Protein AF-A0A7C0X6P4-F1 (afdb_monomer)

Nearest PDB structures (foldseek):
  8vlc-assembly1_A  TM=7.828E-01  e=5.788E-10  Salmonella enterica subsp. enterica serovar Typhimurium
  6dqh-assembly1_A  TM=7.725E-01  e=8.472E-10  Cronobacter sakazakii
  5iqk-assembly1_A  TM=7.600E-01  e=6.572E-10  uncultured bacterium
  7luu-assembly1_A  TM=7.183E-01  e=1.092E-09  Sphingobium indicum B90A
  6v54-assembly1_A  TM=6.374E-01  e=2.371E-06  Hirschia baltica ATCC 49814

Foldseek 3Di:
DDKDFLDDDPQATWIWDDDPQAIEIEFDLHAPVSSCVSCVVVVHHLLRHAEYEYQAQDNSRQVHVQVSCVVNVHAYEYAPQRLVSSVVSNPPRDPVSDHHDDAQDWDDRDQKIKHWHFADAPGPTGTKIWIDGPRDIDTDDDHHDHDDPVND

Secondary structure (DSSP, 8-state):
-EEEEEE-STT--EEEEE-SS-EEEE---S-HHHHHHHHHHTT--GGG--EEE-S---HHHHTTHHHHHHHH---EEEEHHHHHHHGGG-TTS-GGGEEEE-TTSEEEETTEEEEEEE--SSSSS-EEEEEEETTEEEEE--------TT--

pLDDT: mean 95.16, std 6.84, range [50.5, 98.81]

Sequence (152 aa):
MRICILASGSSGNCTLFESKHTRVLVDVGISWTRAAKSLTSIGVEPTSIDAIVVTHEHTDHISGVGVAARKLRCPIYGNIKTLYLTAPRLKNVEKDKIIPIDTGKPFMVKDLEFTAFPVPHDAASPVGYVVRSNGVKAGIATDLGYTTNLVR

Solvent-accessible surface area (backbone atoms only — not comparable to full-atom values): 8218 Å² total; per-residue (Å²): 118,50,77,45,79,68,37,74,56,90,82,9,26,24,29,41,42,30,54,100,89,38,31,34,32,46,28,27,10,36,54,43,72,57,53,39,52,44,33,47,77,74,74,35,66,61,77,64,43,57,31,38,37,46,44,41,56,50,59,37,29,39,64,11,38,30,60,39,35,56,75,50,72,30,38,38,36,23,36,61,62,26,44,62,68,38,42,85,53,39,67,88,48,65,70,90,31,58,40,73,46,58,78,69,44,76,48,72,54,88,75,37,38,38,28,35,40,82,47,55,42,102,53,94,57,29,34,24,39,39,40,36,41,95,93,44,76,48,75,50,74,73,73,83,45,78,89,55,86,84,82,110

Radius of gyration: 14.56 Å; Cα contacts (8 Å, |Δi|>4): 338; chains: 1; bounding box: 37×33×48 Å

Mean predicted aligned error: 3.37 Å

Structure (mmCIF, N/CA/C/O backbone):
data_AF-A0A7C0X6P4-F1
#
_entry.id   AF-A0A7C0X6P4-F1
#
loop_
_atom_site.group_PDB
_atom_site.id
_atom_site.type_symbol
_atom_site.label_atom_id
_atom_site.label_alt_id
_atom_site.label_comp_id
_atom_site.label_asym_id
_atom_site.label_entity_id
_atom_site.label_seq_id
_atom_site.pdbx_PDB_ins_code
_atom_site.Cartn_x
_atom_site.Cartn_y
_atom_site.Cartn_z
_atom_site.occupancy
_atom_site.B_iso_or_equiv
_atom_site.auth_seq_id
_atom_site.auth_comp_id
_atom_site.auth_asym_id
_atom_site.auth_atom_id
_atom_site.pdbx_PDB_model_num
ATOM 1 N N . MET A 1 1 ? -14.731 4.489 8.837 1.00 95.00 1 MET A N 1
ATOM 2 C CA . MET A 1 1 ? -13.611 4.304 7.893 1.00 95.00 1 MET A CA 1
ATOM 3 C C . MET A 1 1 ? -13.484 5.575 7.072 1.00 95.00 1 MET A C 1
ATOM 5 O O . MET A 1 1 ? -14.493 6.014 6.534 1.00 95.00 1 MET A O 1
ATOM 9 N N . ARG A 1 2 ? -12.298 6.185 7.033 1.00 96.56 2 ARG A N 1
ATOM 10 C CA . ARG A 1 2 ? -11.966 7.339 6.185 1.00 96.56 2 ARG A CA 1
ATOM 11 C C . ARG A 1 2 ? -11.096 6.849 5.029 1.00 96.56 2 ARG A C 1
ATOM 13 O O . ARG A 1 2 ? -10.210 6.026 5.240 1.00 96.56 2 ARG A O 1
ATOM 20 N N . ILE A 1 3 ? -11.367 7.342 3.825 1.00 98.00 3 ILE A N 1
ATOM 21 C CA . ILE A 1 3 ? -10.591 7.040 2.619 1.00 98.00 3 ILE A CA 1
ATOM 22 C C . ILE A 1 3 ? -10.147 8.371 2.029 1.00 98.00 3 ILE A C 1
ATOM 24 O O . ILE A 1 3 ? -10.967 9.276 1.881 1.00 98.00 3 ILE A O 1
ATOM 28 N N . CYS A 1 4 ? -8.860 8.510 1.725 1.00 98.12 4 CYS A N 1
ATOM 29 C CA . CYS A 1 4 ? -8.317 9.727 1.135 1.00 98.12 4 CYS A CA 1
ATOM 30 C C . CYS A 1 4 ? -7.355 9.385 0.000 1.00 98.12 4 CYS A C 1
ATOM 32 O O . CYS A 1 4 ? -6.354 8.702 0.208 1.00 98.12 4 CYS A O 1
ATOM 34 N N . ILE A 1 5 ? -7.655 9.876 -1.199 1.00 97.88 5 ILE A N 1
ATOM 35 C CA . ILE A 1 5 ? -6.780 9.744 -2.362 1.00 97.88 5 ILE A CA 1
ATOM 36 C C . ILE A 1 5 ? -5.686 10.810 -2.233 1.00 97.88 5 ILE A C 1
ATOM 38 O O . ILE A 1 5 ? -5.954 12.000 -2.375 1.00 97.88 5 ILE A O 1
ATOM 42 N N . LEU A 1 6 ? -4.457 10.387 -1.936 1.00 97.88 6 LEU A N 1
ATOM 43 C CA . LEU A 1 6 ? -3.302 11.279 -1.764 1.00 97.88 6 LEU A CA 1
ATOM 44 C C . LEU A 1 6 ? -2.640 11.615 -3.105 1.00 97.88 6 LEU A C 1
ATOM 46 O O . LEU A 1 6 ? -2.036 12.681 -3.254 1.00 97.88 6 LEU A O 1
ATOM 50 N N . ALA A 1 7 ? -2.728 10.690 -4.060 1.00 97.19 7 ALA A N 1
ATOM 51 C CA . ALA A 1 7 ? -2.388 10.876 -5.463 1.00 97.19 7 ALA A CA 1
ATOM 52 C C . ALA A 1 7 ? -3.110 9.830 -6.323 1.00 97.19 7 ALA A C 1
ATOM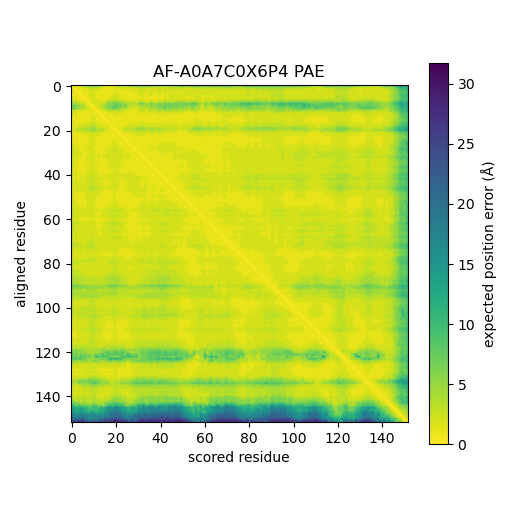 54 O O . ALA A 1 7 ? -3.370 8.717 -5.864 1.00 97.19 7 ALA A O 1
ATOM 55 N N . SER A 1 8 ? -3.431 10.206 -7.560 1.00 93.88 8 SER A N 1
ATOM 56 C CA . SER A 1 8 ? -4.091 9.349 -8.540 1.00 93.88 8 SER A CA 1
ATOM 57 C C . SER A 1 8 ? -3.646 9.733 -9.953 1.00 93.88 8 SER A C 1
ATOM 59 O O . SER A 1 8 ? -3.489 10.923 -10.246 1.00 93.88 8 SER A O 1
ATOM 61 N N . GLY A 1 9 ? -3.432 8.730 -10.807 1.00 90.06 9 GLY A N 1
ATOM 62 C CA . GLY A 1 9 ? -3.038 8.881 -12.211 1.00 90.06 9 GLY A CA 1
ATOM 63 C C . GLY A 1 9 ? -1.588 8.482 -12.498 1.00 90.06 9 GLY A C 1
ATOM 64 O O . GLY A 1 9 ? -0.854 8.062 -11.609 1.00 90.06 9 GLY A O 1
ATOM 65 N N . SER A 1 10 ? -1.151 8.683 -13.746 1.00 85.25 10 SER A N 1
ATOM 66 C CA . SER A 1 10 ? 0.138 8.196 -14.284 1.00 85.25 10 SER A CA 1
ATOM 67 C C . SER A 1 10 ? 1.393 8.697 -13.558 1.00 85.25 10 SER A C 1
ATOM 69 O O . SER A 1 10 ? 2.483 8.158 -13.723 1.00 85.25 10 SER A O 1
ATOM 71 N N . SER A 1 11 ? 1.262 9.754 -12.755 1.00 88.38 11 SER A N 1
ATOM 72 C CA . SER A 1 11 ? 2.346 10.295 -11.927 1.00 88.38 11 SER A CA 1
ATOM 73 C C . SER A 1 11 ? 2.476 9.612 -10.560 1.00 88.38 11 SER A C 1
ATOM 75 O O . SER A 1 11 ? 3.324 10.023 -9.762 1.00 88.38 11 SER A O 1
ATOM 77 N N . GLY A 1 12 ? 1.623 8.630 -10.264 1.00 95.69 12 GLY A N 1
ATOM 78 C CA . GLY A 1 12 ? 1.654 7.829 -9.051 1.00 95.69 12 GLY A CA 1
ATOM 79 C C . GLY A 1 12 ? 0.309 7.758 -8.330 1.00 95.69 12 GLY A C 1
ATOM 80 O O . GLY A 1 12 ? -0.327 8.783 -8.074 1.00 95.69 12 GLY A O 1
ATOM 81 N N . ASN A 1 13 ? -0.058 6.554 -7.907 1.00 98.00 13 ASN A N 1
ATOM 82 C CA . ASN A 1 13 ? -1.221 6.246 -7.088 1.00 98.00 13 ASN A CA 1
ATOM 83 C C . ASN A 1 13 ? -0.819 6.076 -5.616 1.00 98.00 13 ASN A C 1
ATOM 85 O O . ASN A 1 13 ? 0.210 5.482 -5.293 1.00 98.00 13 ASN A O 1
ATOM 89 N N . CYS A 1 14 ? -1.603 6.647 -4.705 1.00 98.50 14 CYS A N 1
ATOM 90 C CA . CYS A 1 14 ? -1.416 6.485 -3.265 1.00 98.50 14 CYS A CA 1
ATOM 91 C C . CYS A 1 14 ? -2.726 6.826 -2.558 1.00 98.50 14 CYS A C 1
ATOM 93 O O . CYS A 1 14 ? -3.186 7.969 -2.627 1.00 98.50 14 CYS A O 1
ATOM 95 N N . THR A 1 15 ? -3.331 5.851 -1.883 1.00 98.69 15 THR A N 1
ATOM 96 C CA . THR A 1 15 ? -4.616 6.031 -1.193 1.00 98.69 15 THR A CA 1
ATOM 97 C C . THR A 1 15 ? -4.500 5.622 0.265 1.00 98.69 15 THR A C 1
ATOM 99 O O . THR A 1 15 ? -4.076 4.517 0.577 1.00 98.69 15 THR A O 1
ATOM 102 N N . LEU A 1 16 ? -4.917 6.496 1.175 1.00 98.69 16 LEU A N 1
ATOM 103 C CA . LEU A 1 16 ? -5.027 6.187 2.594 1.00 98.69 16 LEU A CA 1
ATOM 104 C C . LEU A 1 16 ? -6.378 5.531 2.890 1.00 98.69 16 LEU A C 1
ATOM 106 O O . LEU A 1 16 ? -7.423 6.111 2.598 1.00 98.69 16 LEU A O 1
ATOM 110 N N . PHE A 1 17 ? -6.341 4.384 3.560 1.00 98.56 17 PHE A N 1
ATOM 111 C CA . PHE A 1 17 ? -7.461 3.795 4.287 1.00 98.56 17 PHE A CA 1
ATOM 112 C C . PHE A 1 17 ? -7.212 3.927 5.785 1.00 98.56 17 PHE A C 1
ATOM 114 O O . PHE A 1 17 ? -6.151 3.556 6.283 1.00 98.56 17 PHE A O 1
ATOM 121 N N . GLU A 1 18 ? -8.196 4.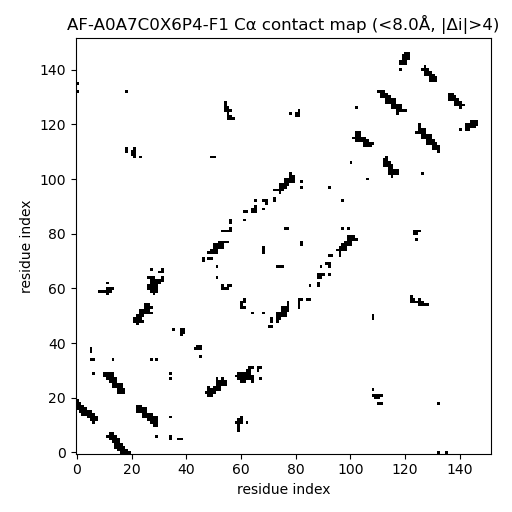445 6.513 1.00 98.00 18 GLU A N 1
ATOM 122 C CA . GLU A 1 18 ? -8.074 4.687 7.946 1.00 98.00 18 GLU A CA 1
ATOM 123 C C . GLU A 1 18 ? -9.324 4.234 8.718 1.00 98.00 18 GLU A C 1
ATOM 125 O O . GLU A 1 18 ? -10.470 4.558 8.379 1.00 98.00 18 GLU A O 1
ATOM 130 N N . SER A 1 19 ? -9.091 3.496 9.800 1.00 96.62 19 SER A N 1
ATOM 131 C CA . SER A 1 19 ? -10.046 3.236 10.878 1.00 96.62 19 SER A CA 1
ATOM 132 C C . SER A 1 19 ? -9.715 4.108 12.098 1.00 96.62 19 SER A C 1
ATOM 134 O O . SER A 1 19 ? -8.836 4.964 12.068 1.00 96.62 19 SER A O 1
ATOM 136 N N . LYS A 1 20 ? -10.394 3.875 13.224 1.00 92.06 20 LYS A N 1
ATOM 137 C CA . LYS A 1 20 ? -10.042 4.540 14.486 1.00 92.06 20 LYS A CA 1
ATOM 138 C C . LYS A 1 20 ? -8.630 4.167 14.976 1.00 92.06 20 LYS A C 1
ATOM 140 O O . LYS A 1 20 ? -8.021 4.958 15.691 1.00 92.06 20 LYS A O 1
ATOM 145 N N . HIS A 1 21 ? -8.125 2.985 14.612 1.00 95.62 21 HIS A N 1
ATOM 146 C CA . HIS A 1 21 ? -6.906 2.401 15.186 1.00 95.62 21 HIS A CA 1
ATOM 147 C C . HIS A 1 21 ? -5.826 2.038 14.163 1.00 95.62 21 HIS A C 1
ATOM 149 O O . HIS A 1 21 ? -4.710 1.698 14.570 1.00 95.62 21 HIS A O 1
ATOM 155 N N . THR A 1 22 ? -6.148 2.109 12.870 1.00 98.25 22 THR A N 1
ATOM 156 C CA . THR A 1 22 ? -5.290 1.591 11.806 1.00 98.25 22 THR A CA 1
ATOM 157 C C . THR A 1 22 ? -5.249 2.522 10.611 1.00 98.25 22 THR A C 1
ATOM 159 O O . THR A 1 22 ? -6.288 2.996 10.150 1.00 98.25 22 THR A O 1
ATOM 162 N N . ARG A 1 23 ? -4.051 2.728 10.066 1.00 98.62 23 ARG A N 1
ATOM 163 C CA . ARG A 1 23 ? -3.807 3.472 8.829 1.00 98.62 23 ARG A CA 1
ATOM 164 C C . ARG A 1 23 ? -3.016 2.629 7.849 1.00 98.62 23 ARG A C 1
ATOM 166 O O . ARG A 1 23 ? -1.911 2.187 8.150 1.00 98.62 23 ARG A O 1
ATOM 173 N N . VAL A 1 24 ? -3.558 2.449 6.655 1.00 98.81 24 VAL A N 1
ATOM 174 C CA . VAL A 1 24 ? -2.935 1.666 5.590 1.00 98.81 24 VAL A CA 1
ATOM 175 C C . VAL A 1 24 ? -2.848 2.507 4.335 1.00 98.81 24 VAL A C 1
ATOM 177 O O . VAL A 1 24 ? -3.828 3.133 3.933 1.00 98.81 24 VAL A O 1
ATOM 180 N N . LEU A 1 25 ? -1.678 2.506 3.705 1.00 98.81 25 LEU A N 1
ATOM 181 C CA . LEU A 1 25 ? -1.527 3.033 2.355 1.00 98.81 25 LEU A CA 1
ATOM 182 C C . LEU A 1 25 ? -1.764 1.903 1.354 1.00 98.81 25 LEU A C 1
ATOM 184 O O . LEU A 1 25 ? -1.081 0.884 1.405 1.00 98.81 25 LEU A O 1
ATOM 188 N N . VAL A 1 26 ? -2.728 2.086 0.458 1.00 98.69 26 VAL A N 1
ATOM 189 C CA . VAL A 1 26 ? -2.873 1.278 -0.753 1.00 98.69 26 VAL A CA 1
ATOM 190 C C . VAL A 1 26 ? -2.064 1.960 -1.846 1.00 98.69 26 VAL A C 1
ATOM 192 O O . VAL A 1 26 ? -2.390 3.079 -2.255 1.00 98.69 26 VAL A O 1
ATOM 195 N N . ASP A 1 27 ? -1.008 1.271 -2.264 1.00 98.50 27 ASP A N 1
ATOM 196 C CA . ASP A 1 27 ? 0.062 1.737 -3.140 1.00 98.50 27 ASP A CA 1
ATOM 197 C C . ASP A 1 27 ? 0.840 2.953 -2.614 1.00 98.50 27 ASP A C 1
ATOM 199 O O . ASP A 1 27 ? 0.382 3.744 -1.788 1.00 98.50 27 ASP A O 1
ATOM 203 N N . VAL A 1 28 ? 2.076 3.095 -3.094 1.00 98.38 28 VAL A N 1
ATOM 204 C CA . VAL A 1 28 ? 2.911 4.283 -2.874 1.00 98.38 28 VAL A CA 1
ATOM 205 C C . VAL A 1 28 ? 3.675 4.555 -4.166 1.00 98.38 28 VAL A C 1
ATOM 207 O O . VAL A 1 28 ? 4.888 4.372 -4.268 1.00 98.38 28 VAL A O 1
ATOM 210 N N . GLY A 1 29 ? 2.931 4.978 -5.180 1.00 98.00 29 GLY A N 1
ATOM 211 C CA . GLY A 1 29 ? 3.399 5.272 -6.529 1.00 98.00 29 GLY A CA 1
ATOM 212 C C . GLY A 1 29 ? 4.079 6.623 -6.709 1.00 98.00 29 GLY A C 1
ATOM 213 O O . GLY A 1 29 ? 4.650 6.895 -7.762 1.00 98.00 29 GLY A O 1
ATOM 214 N N . ILE A 1 30 ? 4.040 7.464 -5.678 1.00 98.19 30 ILE A N 1
ATOM 215 C CA . ILE A 1 30 ? 4.701 8.770 -5.604 1.00 98.19 30 ILE A CA 1
ATOM 216 C C . ILE A 1 30 ? 5.916 8.716 -4.672 1.00 98.19 30 ILE A C 1
ATOM 218 O O . ILE A 1 30 ? 6.059 7.802 -3.862 1.00 98.19 30 ILE A O 1
ATOM 222 N N . SER A 1 31 ? 6.774 9.741 -4.708 1.00 97.75 31 SER A N 1
ATOM 223 C CA . SER A 1 31 ? 7.867 9.854 -3.735 1.00 97.75 31 SER A CA 1
ATOM 224 C C . SER A 1 31 ? 7.339 9.898 -2.293 1.00 97.75 31 SER A C 1
ATOM 226 O O . SER A 1 31 ? 6.324 10.541 -2.009 1.00 97.75 31 SER A O 1
ATOM 228 N N . TRP A 1 32 ? 8.061 9.269 -1.355 1.00 97.38 32 TRP A N 1
ATOM 229 C CA . TRP A 1 32 ? 7.682 9.279 0.066 1.00 97.38 32 TRP A CA 1
ATOM 230 C C . TRP A 1 32 ? 7.523 10.703 0.612 1.00 97.38 32 TRP A C 1
ATOM 232 O O . TRP A 1 32 ? 6.579 10.980 1.340 1.00 97.38 32 TRP A O 1
ATOM 242 N N . THR A 1 33 ? 8.388 11.635 0.206 1.00 97.88 33 THR A N 1
ATOM 243 C CA . THR A 1 33 ? 8.282 13.046 0.601 1.00 97.88 33 THR A CA 1
ATOM 244 C C . THR A 1 33 ? 6.949 13.664 0.179 1.00 97.88 33 THR A C 1
ATOM 246 O O . THR A 1 33 ? 6.366 14.428 0.945 1.00 97.88 33 THR A O 1
ATOM 249 N N . ARG A 1 34 ? 6.446 13.343 -1.023 1.00 98.00 34 ARG A N 1
ATOM 250 C CA . ARG A 1 34 ? 5.134 13.814 -1.485 1.00 98.00 34 ARG A CA 1
ATOM 251 C C . ARG A 1 34 ? 4.009 13.150 -0.691 1.00 98.00 34 ARG A C 1
ATOM 253 O O . ARG A 1 34 ? 3.135 13.864 -0.218 1.00 98.00 34 ARG A O 1
ATOM 260 N N . ALA A 1 35 ? 4.069 11.833 -0.484 1.00 98.38 35 ALA A N 1
ATOM 261 C CA . ALA A 1 35 ? 3.079 11.107 0.316 1.00 98.38 35 ALA A CA 1
ATOM 262 C C . ALA A 1 35 ? 2.992 11.644 1.755 1.00 98.38 35 ALA A C 1
ATOM 264 O O . ALA A 1 35 ? 1.903 11.957 2.227 1.00 98.38 35 ALA A O 1
ATOM 265 N N . ALA A 1 36 ? 4.134 11.831 2.422 1.00 98.50 36 ALA A N 1
ATOM 266 C CA . ALA A 1 36 ? 4.216 12.377 3.773 1.00 98.50 36 ALA A CA 1
ATOM 267 C C . ALA A 1 36 ? 3.634 13.797 3.858 1.00 98.50 36 ALA A C 1
ATOM 269 O O . ALA A 1 36 ? 2.852 14.076 4.759 1.00 98.50 36 ALA A O 1
ATOM 270 N N . LYS A 1 37 ? 3.937 14.673 2.887 1.00 98.44 37 LYS A N 1
ATOM 271 C CA . LYS A 1 37 ? 3.322 16.010 2.808 1.00 98.44 37 LYS A CA 1
ATOM 272 C C . LYS A 1 37 ? 1.800 15.935 2.657 1.00 98.44 37 LYS A C 1
ATOM 274 O O . LYS A 1 37 ? 1.097 16.657 3.360 1.00 98.44 37 LYS A O 1
ATOM 279 N N . SER A 1 38 ? 1.295 15.059 1.783 1.00 98.19 38 SER A N 1
ATOM 280 C CA . SER A 1 38 ? -0.149 14.858 1.617 1.00 98.19 38 SER A CA 1
ATOM 281 C C . SER A 1 38 ? -0.798 14.362 2.914 1.00 98.19 38 SER A C 1
ATOM 283 O O . SER A 1 38 ? -1.815 14.915 3.320 1.00 98.19 38 SER A O 1
ATOM 285 N N . LEU A 1 39 ? -0.187 13.393 3.608 1.00 98.56 39 LEU A N 1
ATOM 286 C CA . LEU A 1 39 ? -0.655 12.899 4.910 1.00 98.56 39 LEU A CA 1
ATOM 287 C C . LEU A 1 39 ? -0.733 14.024 5.948 1.00 98.56 39 LEU A C 1
ATOM 289 O O . LEU A 1 39 ? -1.786 14.236 6.549 1.00 98.56 39 LEU A O 1
ATOM 293 N N . THR A 1 40 ? 0.335 14.809 6.101 1.00 98.50 40 THR A N 1
ATOM 294 C CA . THR A 1 40 ? 0.350 15.939 7.037 1.00 98.50 40 THR A CA 1
ATOM 295 C C . THR A 1 40 ? -0.732 16.968 6.701 1.00 98.50 40 THR A C 1
ATOM 297 O O . THR A 1 40 ? -1.396 17.464 7.608 1.00 98.50 40 THR A O 1
ATOM 300 N N . SER A 1 41 ? -0.976 17.249 5.414 1.00 98.19 41 SER A N 1
ATOM 301 C CA . SER A 1 41 ? -1.994 18.225 4.988 1.00 98.19 41 SER A CA 1
ATOM 302 C C . SER A 1 41 ? -3.431 17.843 5.368 1.00 98.19 41 SER A C 1
ATOM 304 O O . SER A 1 41 ? -4.280 18.720 5.502 1.00 98.19 41 SER A O 1
ATOM 306 N N . ILE A 1 42 ? -3.695 16.552 5.596 1.00 98.00 42 ILE A N 1
ATOM 307 C CA . ILE A 1 42 ? -4.998 16.029 6.042 1.00 98.00 42 ILE A CA 1
ATOM 308 C C . ILE A 1 42 ? -5.012 15.662 7.538 1.00 98.00 42 ILE A C 1
ATOM 310 O O . ILE A 1 42 ? -5.902 14.937 8.000 1.00 98.00 42 ILE A O 1
ATOM 314 N N . GLY A 1 43 ? -4.011 16.135 8.290 1.00 97.81 43 GLY A N 1
ATOM 315 C CA . GLY A 1 43 ? -3.880 15.921 9.731 1.00 97.81 43 GLY A CA 1
ATOM 316 C C . GLY A 1 43 ? -3.436 14.510 10.125 1.00 97.81 43 GLY A C 1
ATOM 317 O O . GLY A 1 43 ? -3.723 14.075 11.237 1.00 97.81 43 GLY A O 1
ATOM 318 N N . VAL A 1 44 ? -2.776 13.771 9.228 1.00 98.31 44 VAL A N 1
ATOM 319 C CA . VAL A 1 44 ? -2.227 12.440 9.516 1.00 98.31 44 VAL A CA 1
ATOM 320 C C . VAL A 1 44 ? -0.722 12.537 9.709 1.00 98.31 44 VAL A C 1
ATOM 322 O O . VAL A 1 44 ? 0.009 12.947 8.811 1.00 98.31 44 VAL A O 1
ATOM 325 N N . GLU A 1 45 ? -0.256 12.109 10.878 1.00 98.00 45 GLU A N 1
ATOM 326 C CA . GLU A 1 45 ? 1.169 11.961 11.165 1.00 98.00 45 GLU A CA 1
ATOM 327 C C . GLU A 1 45 ? 1.757 10.847 10.276 1.00 98.00 45 GLU A C 1
ATOM 329 O O . GLU A 1 45 ? 1.318 9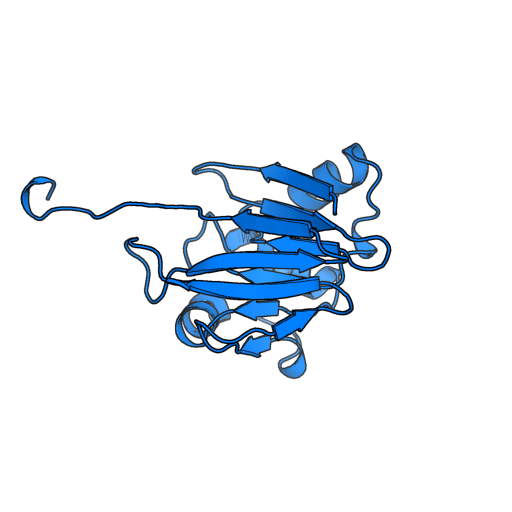.696 10.396 1.00 98.00 45 GLU A O 1
ATOM 334 N N . PRO A 1 46 ? 2.731 11.130 9.386 1.00 97.81 46 PRO A N 1
ATOM 335 C CA . PRO A 1 46 ? 3.258 10.130 8.460 1.00 97.81 46 PRO A CA 1
ATOM 336 C C . PRO A 1 46 ? 3.817 8.888 9.149 1.00 97.81 46 PRO A C 1
ATOM 338 O O . PRO A 1 46 ? 3.672 7.790 8.625 1.00 97.81 46 PRO A O 1
ATOM 341 N N . THR A 1 47 ? 4.414 9.034 10.333 1.00 97.25 47 THR A N 1
ATOM 342 C CA . THR A 1 47 ? 4.961 7.900 11.098 1.00 97.25 47 THR A CA 1
ATOM 343 C C . THR A 1 47 ? 3.895 6.985 11.710 1.00 97.25 47 THR A C 1
ATOM 345 O O . THR A 1 47 ? 4.225 5.912 12.203 1.00 97.25 47 THR A O 1
ATOM 348 N N . SER A 1 48 ? 2.615 7.364 11.639 1.00 97.88 48 SER A N 1
ATOM 349 C CA . SER A 1 48 ? 1.493 6.583 12.172 1.00 97.88 48 SER A CA 1
ATOM 350 C C . SER A 1 48 ? 0.883 5.577 11.184 1.00 97.88 48 SER A C 1
ATOM 352 O O . SER A 1 48 ? -0.153 4.987 11.482 1.00 97.88 48 SER A O 1
ATOM 354 N N . ILE A 1 49 ? 1.484 5.404 10.002 1.00 98.62 49 ILE A N 1
ATOM 355 C CA . ILE A 1 49 ? 1.071 4.399 9.016 1.00 98.62 49 ILE A CA 1
ATOM 356 C C . ILE A 1 49 ? 1.485 3.000 9.486 1.00 98.62 49 ILE A C 1
ATOM 358 O O . ILE A 1 49 ? 2.660 2.737 9.734 1.00 98.62 49 ILE A O 1
ATOM 362 N N . ASP A 1 50 ? 0.520 2.086 9.541 1.00 98.62 50 ASP A N 1
ATOM 363 C CA . ASP A 1 50 ? 0.692 0.735 10.079 1.00 98.62 50 ASP A CA 1
ATOM 364 C C . ASP A 1 50 ? 1.113 -0.294 9.041 1.00 98.62 50 ASP A C 1
ATOM 366 O O . ASP A 1 50 ? 1.740 -1.292 9.391 1.00 98.62 50 ASP A O 1
ATOM 370 N N . ALA A 1 51 ? 0.748 -0.089 7.777 1.00 98.69 51 ALA A N 1
ATOM 371 C CA . ALA A 1 51 ? 1.097 -0.993 6.691 1.00 98.69 51 ALA A CA 1
ATOM 372 C C . ALA A 1 51 ? 1.001 -0.318 5.322 1.00 98.69 51 ALA A C 1
ATOM 374 O O . ALA A 1 51 ? 0.340 0.710 5.147 1.00 98.69 51 ALA A O 1
ATOM 375 N N . ILE A 1 52 ? 1.621 -0.966 4.341 1.00 98.81 52 ILE A N 1
ATOM 376 C CA . ILE A 1 52 ? 1.430 -0.699 2.918 1.00 98.81 52 ILE A CA 1
ATOM 377 C C . ILE A 1 52 ? 0.822 -1.952 2.283 1.00 98.81 52 ILE A C 1
ATOM 379 O O . ILE A 1 52 ? 1.251 -3.063 2.577 1.00 98.81 52 ILE A O 1
ATOM 383 N N . VAL A 1 53 ? -0.160 -1.789 1.405 1.00 98.69 53 VAL A N 1
ATOM 384 C CA . VAL A 1 53 ? -0.747 -2.865 0.599 1.00 98.69 53 VAL A CA 1
ATOM 385 C C . VAL A 1 53 ? -0.556 -2.499 -0.870 1.00 98.69 53 VAL A C 1
ATOM 387 O O . VAL A 1 53 ? -0.852 -1.370 -1.249 1.00 98.69 53 VAL A O 1
ATOM 390 N N . VAL A 1 54 ? -0.041 -3.418 -1.686 1.00 98.50 54 VAL 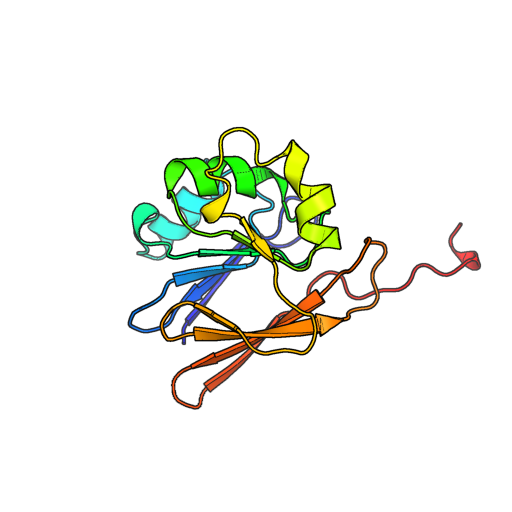A N 1
ATOM 391 C CA . VAL A 1 54 ? 0.313 -3.157 -3.090 1.00 98.50 54 VAL A CA 1
ATOM 392 C C . VAL A 1 54 ? -0.634 -3.891 -4.033 1.00 98.50 54 VAL A C 1
ATOM 394 O O . VAL A 1 54 ? -0.785 -5.108 -3.927 1.00 98.50 54 VAL A O 1
ATOM 397 N N . THR A 1 55 ? -1.235 -3.165 -4.976 1.00 98.19 55 THR A N 1
ATOM 398 C CA . THR A 1 55 ? -2.165 -3.719 -5.975 1.00 98.19 55 THR A CA 1
ATOM 399 C C . THR A 1 55 ? -1.444 -4.483 -7.081 1.00 98.19 55 THR A C 1
ATOM 401 O O . THR A 1 55 ? -1.848 -5.593 -7.428 1.00 98.19 55 THR A O 1
ATOM 404 N N . HIS A 1 56 ? -0.374 -3.906 -7.632 1.00 97.75 56 HIS A N 1
ATOM 405 C CA . HIS A 1 56 ? 0.453 -4.501 -8.680 1.00 97.75 56 HIS A CA 1
ATOM 406 C C . HIS A 1 56 ? 1.802 -3.775 -8.828 1.00 97.75 56 HIS A C 1
ATOM 408 O O . HIS A 1 56 ? 2.068 -2.783 -8.155 1.00 97.75 56 HIS A O 1
ATOM 414 N N . GLU A 1 57 ? 2.692 -4.301 -9.670 1.00 96.62 57 GLU A N 1
ATOM 415 C CA . GLU A 1 57 ? 4.111 -3.928 -9.736 1.00 96.62 57 GLU A CA 1
ATOM 416 C C . GLU A 1 57 ? 4.458 -2.734 -10.643 1.00 96.62 57 GLU A C 1
ATOM 418 O O . GLU A 1 57 ? 5.642 -2.449 -10.854 1.00 96.62 57 GLU A O 1
ATOM 423 N N . HIS A 1 58 ? 3.476 -2.032 -11.207 1.00 96.69 58 HIS A N 1
ATOM 424 C CA . HIS A 1 58 ? 3.766 -0.886 -12.067 1.00 96.69 58 HIS A CA 1
ATOM 425 C C . HIS A 1 58 ? 4.408 0.261 -11.287 1.00 96.69 58 HIS A C 1
ATOM 427 O O . HIS A 1 58 ? 4.202 0.450 -10.086 1.00 96.69 58 HIS A O 1
ATOM 433 N N . THR A 1 59 ? 5.261 1.032 -11.965 1.00 96.56 59 THR A N 1
ATOM 434 C CA . THR A 1 59 ? 6.114 2.025 -11.294 1.00 96.56 59 THR A CA 1
ATOM 435 C C . THR A 1 59 ? 5.293 3.116 -10.612 1.00 96.56 59 THR A C 1
ATOM 437 O O . THR A 1 59 ? 5.620 3.512 -9.496 1.00 96.56 59 THR A O 1
ATOM 440 N N . ASP A 1 60 ? 4.206 3.555 -11.225 1.00 96.44 60 ASP A N 1
ATOM 441 C CA . ASP A 1 60 ? 3.233 4.485 -10.659 1.00 96.44 60 ASP A CA 1
ATOM 442 C C . ASP A 1 60 ? 2.375 3.872 -9.535 1.00 96.44 60 ASP A C 1
ATOM 444 O O . ASP A 1 60 ? 1.526 4.558 -8.984 1.00 96.44 60 ASP A O 1
ATOM 448 N N . HIS A 1 61 ? 2.644 2.638 -9.103 1.00 97.88 61 HIS A N 1
ATOM 449 C CA . HIS A 1 61 ? 2.099 2.030 -7.881 1.00 97.88 61 HIS A CA 1
ATOM 450 C C . HIS A 1 61 ? 3.183 1.750 -6.832 1.00 97.88 61 HIS A C 1
ATOM 452 O O . HIS A 1 61 ? 2.944 1.891 -5.629 1.00 97.88 61 HIS A O 1
ATOM 458 N N . ILE A 1 62 ? 4.408 1.421 -7.264 1.00 97.88 62 ILE A N 1
ATOM 459 C CA . ILE A 1 62 ? 5.467 0.948 -6.356 1.00 97.88 62 ILE A CA 1
ATOM 460 C C . ILE A 1 62 ? 6.673 1.879 -6.192 1.00 97.88 62 ILE A C 1
ATOM 462 O O . ILE A 1 62 ? 7.592 1.551 -5.433 1.00 97.88 62 ILE A O 1
ATOM 466 N N . SER A 1 63 ? 6.732 3.021 -6.893 1.00 97.06 63 SER A N 1
ATOM 467 C CA . SER A 1 63 ? 7.967 3.821 -6.971 1.00 97.06 63 SER A CA 1
ATOM 468 C C . SER A 1 63 ? 8.514 4.259 -5.607 1.00 97.06 63 SER A C 1
ATOM 470 O O . SER A 1 63 ? 9.734 4.254 -5.410 1.00 97.06 63 SER A O 1
ATOM 472 N N . GLY A 1 64 ? 7.630 4.599 -4.667 1.00 97.50 64 GLY A N 1
ATOM 473 C CA . GLY A 1 64 ? 7.940 5.075 -3.324 1.00 97.50 64 GLY A CA 1
ATOM 474 C C . GLY A 1 64 ? 7.829 4.024 -2.222 1.00 97.50 64 GLY A C 1
ATOM 475 O O . GLY A 1 64 ? 8.296 4.293 -1.111 1.00 97.50 64 GLY A O 1
ATOM 476 N N . VAL A 1 65 ? 7.288 2.831 -2.508 1.00 97.94 65 VAL A N 1
ATOM 477 C CA . VAL A 1 65 ? 7.016 1.776 -1.508 1.00 97.94 65 VAL A CA 1
ATOM 478 C C . VAL A 1 65 ? 8.264 1.437 -0.696 1.00 97.94 65 VAL A C 1
ATOM 480 O O . VAL A 1 65 ? 8.221 1.427 0.530 1.00 97.94 65 VAL A O 1
ATOM 483 N N . GLY A 1 66 ? 9.411 1.243 -1.352 1.00 96.44 66 GLY A N 1
ATOM 484 C CA . GLY A 1 66 ? 10.655 0.898 -0.659 1.00 96.44 66 GLY A CA 1
ATOM 485 C C . GLY A 1 66 ? 11.162 1.983 0.296 1.00 96.44 66 GLY A C 1
ATOM 486 O O . GLY A 1 66 ? 11.658 1.679 1.380 1.00 96.44 66 GLY A O 1
ATOM 487 N N . VAL A 1 67 ? 11.047 3.262 -0.081 1.00 97.38 67 VAL A N 1
ATOM 488 C CA . VAL A 1 67 ? 11.467 4.378 0.787 1.00 97.38 67 VAL A CA 1
ATOM 489 C C . VAL A 1 67 ? 10.515 4.510 1.971 1.00 97.38 67 VAL A C 1
ATOM 491 O O . VAL A 1 67 ? 10.983 4.638 3.103 1.00 97.38 67 VAL A O 1
ATOM 494 N N . ALA A 1 68 ? 9.206 4.442 1.713 1.00 97.75 68 ALA A N 1
ATOM 495 C CA . ALA A 1 68 ? 8.172 4.494 2.739 1.00 97.75 68 ALA A CA 1
ATOM 496 C C . ALA A 1 68 ? 8.362 3.365 3.760 1.00 97.75 68 ALA A C 1
ATOM 498 O O . ALA A 1 68 ? 8.511 3.636 4.948 1.00 97.75 68 ALA A O 1
ATOM 499 N N . ALA A 1 69 ? 8.494 2.120 3.300 1.00 95.81 69 ALA A N 1
ATOM 500 C CA . ALA A 1 69 ? 8.677 0.961 4.167 1.00 95.81 69 ALA A CA 1
ATOM 501 C C . ALA A 1 69 ? 9.914 1.069 5.069 1.00 95.81 69 ALA A C 1
ATOM 503 O O . ALA A 1 69 ? 9.835 0.758 6.251 1.00 95.81 69 ALA A O 1
ATOM 504 N N . ARG A 1 70 ? 11.051 1.572 4.565 1.00 96.12 70 ARG A N 1
ATOM 505 C CA . ARG A 1 70 ? 12.251 1.776 5.401 1.00 96.12 70 ARG A CA 1
ATOM 506 C C . ARG A 1 70 ? 12.082 2.886 6.435 1.00 96.12 70 ARG A C 1
ATOM 508 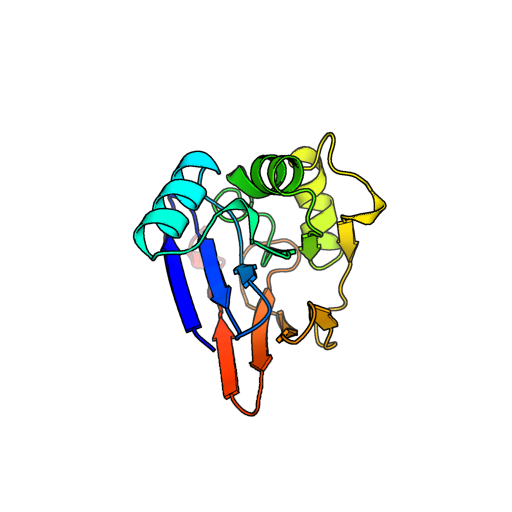O O . ARG A 1 70 ? 12.618 2.780 7.532 1.00 96.12 70 ARG A O 1
ATOM 515 N N . LYS A 1 71 ? 11.377 3.965 6.085 1.00 96.62 71 LYS A N 1
ATOM 516 C CA . LYS A 1 71 ? 11.125 5.092 6.997 1.00 96.62 71 LYS A CA 1
ATOM 517 C C . LYS A 1 71 ? 10.121 4.727 8.090 1.00 96.62 71 LYS A C 1
ATOM 519 O O . LYS A 1 71 ? 10.306 5.141 9.227 1.00 96.62 71 LYS A O 1
ATOM 524 N N . LEU A 1 72 ? 9.097 3.957 7.734 1.00 96.88 72 LEU A N 1
ATOM 525 C CA . LEU A 1 72 ? 8.000 3.561 8.617 1.00 96.88 72 LEU A CA 1
ATOM 526 C C . LEU A 1 72 ? 8.284 2.271 9.390 1.00 96.88 72 LEU A C 1
ATOM 528 O O . LEU A 1 72 ? 7.690 2.042 10.436 1.00 96.88 72 LEU A O 1
ATOM 532 N N . ARG A 1 73 ? 9.173 1.416 8.867 1.00 96.38 73 ARG A N 1
ATOM 533 C CA . ARG A 1 73 ? 9.437 0.052 9.363 1.00 96.38 73 ARG A CA 1
ATOM 534 C C . ARG A 1 73 ? 8.158 -0.794 9.485 1.00 96.38 73 ARG A C 1
ATOM 536 O O . ARG A 1 73 ? 8.040 -1.665 10.352 1.00 96.38 73 ARG A O 1
ATOM 543 N N . CYS A 1 74 ? 7.197 -0.531 8.601 1.00 96.62 74 CYS A N 1
ATOM 544 C CA . CYS A 1 74 ? 5.897 -1.185 8.567 1.00 96.62 74 CYS A CA 1
ATOM 545 C C . CYS A 1 74 ? 5.875 -2.372 7.583 1.00 96.62 74 CYS A C 1
ATOM 547 O O . CYS A 1 74 ? 6.680 -2.413 6.646 1.00 96.62 74 CYS A O 1
ATOM 549 N N . PRO A 1 75 ? 4.983 -3.357 7.795 1.00 98.19 75 PRO A N 1
ATOM 550 C CA . PRO A 1 75 ? 4.767 -4.447 6.855 1.00 98.19 75 PRO A CA 1
ATOM 551 C C . PRO A 1 75 ? 4.207 -3.977 5.505 1.00 98.19 75 PRO A C 1
ATOM 553 O O . PRO A 1 75 ? 3.416 -3.035 5.424 1.00 98.19 75 PRO A O 1
ATOM 556 N N . ILE A 1 76 ? 4.593 -4.698 4.456 1.00 98.62 76 ILE A N 1
ATOM 557 C CA . ILE A 1 76 ? 4.149 -4.540 3.077 1.00 98.62 76 ILE A CA 1
ATOM 558 C C . ILE A 1 76 ? 3.431 -5.820 2.671 1.00 98.62 76 ILE A C 1
ATOM 560 O O . ILE A 1 76 ? 4.021 -6.899 2.708 1.00 98.62 76 ILE A O 1
ATOM 564 N N . TYR A 1 77 ? 2.183 -5.689 2.246 1.00 98.81 77 TYR A N 1
ATOM 565 C CA . TYR A 1 77 ? 1.353 -6.792 1.789 1.00 98.81 77 TYR A CA 1
ATOM 566 C C . TYR A 1 77 ? 1.198 -6.750 0.272 1.00 98.81 77 TYR A C 1
ATOM 568 O O . TYR A 1 77 ? 1.055 -5.684 -0.323 1.00 98.81 77 TYR A O 1
ATOM 576 N N . GLY A 1 78 ? 1.177 -7.921 -0.350 1.00 98.44 78 GLY A N 1
ATOM 577 C CA . GLY A 1 78 ? 0.912 -8.084 -1.776 1.00 98.44 78 GLY A CA 1
ATOM 578 C C . GLY A 1 78 ? 0.859 -9.563 -2.129 1.00 98.44 78 GLY A C 1
ATOM 579 O O . GLY A 1 78 ? 1.334 -10.406 -1.367 1.00 98.44 78 GLY A O 1
ATOM 580 N N . ASN A 1 79 ? 0.269 -9.915 -3.269 1.00 98.12 79 ASN A N 1
ATOM 581 C CA . ASN A 1 79 ? 0.359 -11.303 -3.723 1.00 98.12 79 ASN A CA 1
ATOM 582 C C . ASN A 1 79 ? 1.806 -11.639 -4.131 1.00 98.12 79 ASN A C 1
ATOM 584 O O . ASN A 1 79 ? 2.619 -10.749 -4.396 1.00 98.12 79 ASN A O 1
ATOM 588 N N . ILE A 1 80 ? 2.135 -12.932 -4.192 1.00 97.69 80 ILE A N 1
ATOM 589 C CA . ILE A 1 80 ? 3.513 -13.401 -4.420 1.00 97.69 80 ILE A CA 1
ATOM 590 C C . ILE A 1 80 ? 4.125 -12.825 -5.707 1.00 97.69 80 ILE A C 1
ATOM 592 O O . ILE A 1 80 ? 5.283 -12.412 -5.692 1.00 97.69 80 ILE A O 1
ATOM 596 N N . LYS A 1 81 ? 3.364 -12.762 -6.807 1.00 97.69 81 LYS A N 1
ATOM 597 C CA . LYS A 1 81 ? 3.861 -12.255 -8.097 1.00 97.69 81 LYS A CA 1
ATOM 598 C C . LYS A 1 81 ? 4.169 -10.758 -8.023 1.00 97.69 81 LYS A C 1
ATOM 600 O O . LYS A 1 81 ? 5.255 -10.341 -8.423 1.00 97.69 81 LYS A O 1
ATOM 605 N N . THR A 1 82 ? 3.262 -9.975 -7.441 1.00 97.75 82 THR A N 1
ATOM 606 C CA . THR A 1 82 ? 3.453 -8.538 -7.211 1.00 97.75 82 THR A CA 1
ATOM 607 C C . THR A 1 82 ? 4.654 -8.273 -6.306 1.00 97.75 82 THR A C 1
ATOM 609 O O . THR A 1 82 ? 5.505 -7.450 -6.641 1.00 97.75 82 THR A O 1
ATOM 612 N N . LEU A 1 83 ? 4.784 -8.990 -5.185 1.00 97.81 83 LEU A N 1
ATOM 613 C CA . LEU A 1 83 ? 5.912 -8.818 -4.263 1.00 97.81 83 LEU A CA 1
ATOM 614 C C . LEU A 1 83 ? 7.248 -9.205 -4.901 1.00 97.81 83 LEU A C 1
ATOM 616 O O . LEU A 1 83 ? 8.236 -8.497 -4.712 1.00 97.81 83 LEU A O 1
ATOM 620 N N . TYR A 1 84 ? 7.275 -10.287 -5.682 1.00 97.44 84 TYR A N 1
ATOM 621 C CA . TYR A 1 84 ? 8.468 -10.723 -6.404 1.00 97.44 84 TYR A CA 1
ATOM 622 C C . TYR A 1 84 ? 8.975 -9.637 -7.361 1.00 97.44 84 TYR A C 1
ATOM 624 O O . TYR A 1 84 ? 10.151 -9.277 -7.316 1.00 97.44 84 TYR A O 1
ATOM 632 N N . LEU A 1 85 ? 8.08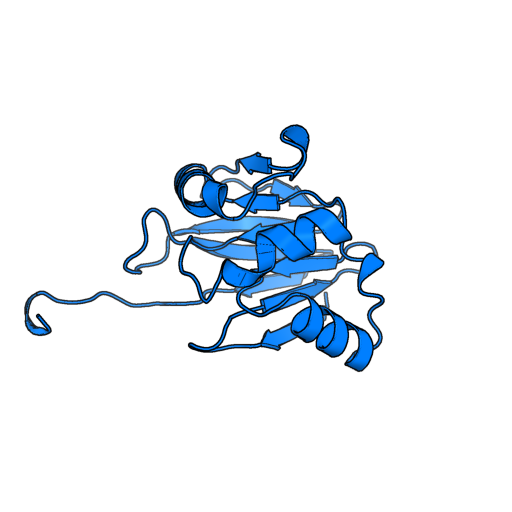6 -9.053 -8.170 1.00 97.56 85 LEU A N 1
ATOM 633 C CA . LEU A 1 85 ? 8.453 -7.989 -9.112 1.00 97.56 85 LEU A CA 1
ATOM 634 C C . LEU A 1 85 ? 8.701 -6.636 -8.426 1.00 97.56 85 LEU A C 1
ATOM 636 O O . LEU A 1 85 ? 9.463 -5.815 -8.932 1.00 97.56 85 LEU A O 1
ATOM 640 N N . THR A 1 86 ? 8.143 -6.427 -7.232 1.00 96.94 86 THR A N 1
ATOM 641 C CA . THR A 1 86 ? 8.414 -5.248 -6.394 1.00 96.94 86 THR A CA 1
ATOM 642 C C . THR A 1 86 ? 9.750 -5.358 -5.646 1.00 96.94 86 THR A C 1
ATOM 644 O O . THR A 1 86 ? 10.342 -4.336 -5.287 1.00 96.94 86 THR A O 1
ATOM 647 N N . ALA A 1 87 ? 10.288 -6.567 -5.444 1.00 95.62 87 ALA A N 1
ATOM 648 C CA . ALA A 1 87 ? 11.491 -6.830 -4.647 1.00 95.62 87 ALA A CA 1
ATOM 649 C C . ALA A 1 87 ? 12.715 -5.942 -4.973 1.00 95.62 87 ALA A C 1
ATOM 651 O O . ALA A 1 87 ? 13.378 -5.497 -4.029 1.00 95.62 87 ALA A O 1
ATOM 652 N N . PRO A 1 88 ? 13.013 -5.576 -6.241 1.00 95.81 88 PRO A N 1
ATOM 653 C CA . PRO A 1 88 ? 14.103 -4.648 -6.555 1.00 95.81 88 PRO A CA 1
ATOM 654 C C . PRO A 1 88 ? 13.971 -3.268 -5.887 1.00 95.81 88 PRO A C 1
ATOM 656 O O . PRO A 1 88 ? 14.988 -2.622 -5.619 1.00 95.81 88 PRO A O 1
ATOM 659 N N . ARG A 1 89 ? 12.743 -2.818 -5.586 1.00 94.88 89 ARG A N 1
ATOM 660 C CA . ARG A 1 89 ? 12.450 -1.570 -4.855 1.00 94.88 89 ARG A CA 1
ATOM 661 C C . ARG A 1 89 ? 12.565 -1.743 -3.336 1.00 94.88 89 ARG A C 1
ATOM 663 O O . ARG A 1 89 ? 12.800 -0.762 -2.631 1.00 94.88 89 ARG A O 1
ATOM 670 N N . LEU A 1 90 ? 12.444 -2.971 -2.831 1.00 94.75 90 LEU A N 1
ATOM 671 C CA . LEU A 1 90 ? 12.412 -3.312 -1.400 1.00 94.75 90 LEU A CA 1
ATOM 672 C C . LEU A 1 90 ? 13.795 -3.627 -0.810 1.00 94.75 90 LEU A C 1
ATOM 674 O O . LEU A 1 90 ? 13.898 -4.204 0.271 1.00 94.75 90 LEU A O 1
ATOM 678 N N . LYS A 1 91 ? 14.882 -3.230 -1.484 1.00 91.94 91 LYS A N 1
ATOM 679 C CA . LYS A 1 91 ? 16.239 -3.362 -0.934 1.00 91.94 91 LYS A CA 1
ATOM 680 C C . LYS A 1 91 ? 16.314 -2.717 0.455 1.00 91.94 91 LYS A C 1
ATOM 682 O O . LYS A 1 91 ? 15.831 -1.597 0.659 1.00 91.94 91 LYS A O 1
ATOM 687 N N . ASN A 1 92 ? 16.952 -3.419 1.389 1.00 93.88 92 ASN A N 1
ATOM 688 C CA . ASN A 1 92 ? 17.123 -3.016 2.790 1.00 93.88 92 ASN A CA 1
ATOM 689 C C . ASN A 1 92 ? 15.809 -2.860 3.584 1.00 93.88 92 ASN A C 1
ATOM 691 O O . ASN A 1 92 ? 15.800 -2.183 4.608 1.00 93.88 92 ASN A O 1
ATOM 695 N N . VAL A 1 93 ? 14.703 -3.447 3.116 1.00 95.38 93 VAL A N 1
ATOM 696 C CA . VAL A 1 93 ? 13.516 -3.698 3.944 1.00 95.38 93 VAL A CA 1
ATOM 697 C C . VAL A 1 93 ? 13.715 -5.033 4.668 1.00 95.38 93 VAL A 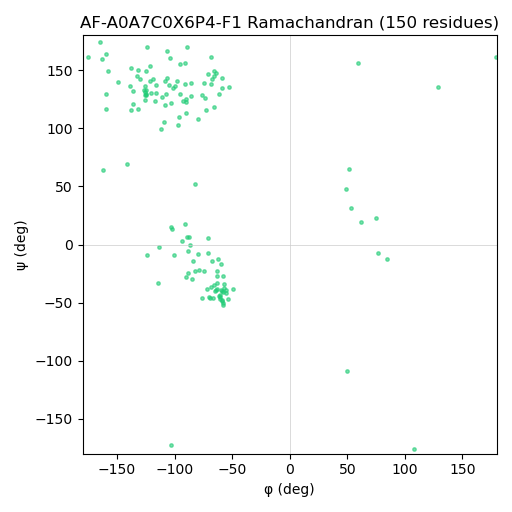C 1
ATOM 699 O O . VAL A 1 93 ? 14.249 -5.983 4.094 1.00 95.38 93 VAL A O 1
ATOM 702 N N . GLU A 1 94 ? 13.324 -5.091 5.939 1.00 95.12 94 GLU A N 1
ATOM 703 C CA . GLU A 1 94 ? 13.402 -6.298 6.767 1.00 95.12 94 GLU A CA 1
ATOM 704 C C . GLU A 1 94 ? 12.518 -7.402 6.146 1.00 95.12 94 GLU A C 1
ATOM 706 O O . GLU A 1 94 ? 11.372 -7.151 5.769 1.00 95.12 94 GLU A O 1
ATOM 711 N N . LYS A 1 95 ? 13.056 -8.616 5.952 1.00 94.19 95 LYS A N 1
ATOM 712 C CA . LYS A 1 95 ? 12.372 -9.671 5.172 1.00 94.19 95 LYS A CA 1
ATOM 713 C C . LYS A 1 95 ? 11.049 -10.116 5.802 1.00 94.19 95 LYS A C 1
ATOM 715 O O . LYS A 1 95 ? 10.116 -10.437 5.078 1.00 94.19 95 LYS A O 1
ATOM 720 N N . ASP A 1 96 ? 10.969 -10.107 7.126 1.00 96.19 96 ASP A N 1
ATOM 721 C CA . ASP A 1 96 ? 9.771 -10.404 7.920 1.00 96.19 96 ASP A CA 1
ATOM 722 C C . ASP A 1 96 ? 8.659 -9.352 7.758 1.00 96.19 96 ASP A C 1
ATOM 724 O O . ASP A 1 96 ? 7.507 -9.608 8.102 1.00 96.19 96 ASP A O 1
ATOM 728 N N . LYS A 1 97 ? 8.974 -8.179 7.193 1.00 97.31 97 LYS A N 1
ATOM 729 C CA . LYS A 1 97 ? 7.995 -7.142 6.839 1.00 97.31 97 LYS A CA 1
ATOM 730 C C . LYS A 1 97 ? 7.414 -7.323 5.440 1.00 97.31 97 LYS A C 1
ATOM 732 O O . LYS A 1 97 ? 6.520 -6.571 5.076 1.00 97.31 97 LYS A O 1
ATOM 737 N N . ILE A 1 98 ? 7.887 -8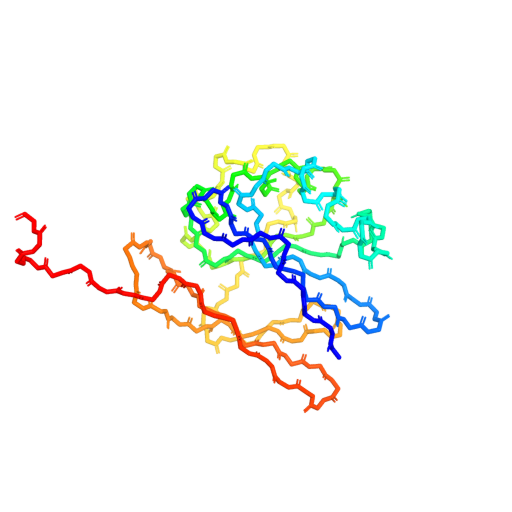.281 4.647 1.00 98.06 98 ILE A N 1
ATOM 738 C CA . ILE A 1 98 ? 7.344 -8.567 3.314 1.00 98.06 98 ILE A CA 1
ATOM 739 C C . ILE A 1 98 ? 6.361 -9.729 3.455 1.00 98.06 98 ILE A C 1
ATOM 741 O O . ILE A 1 98 ? 6.769 -10.879 3.599 1.00 98.06 98 ILE A O 1
ATOM 745 N N . ILE A 1 99 ? 5.064 -9.423 3.443 1.00 98.44 99 ILE A N 1
ATOM 746 C CA . ILE A 1 99 ? 4.010 -10.366 3.818 1.00 98.44 99 ILE A CA 1
ATOM 747 C C . ILE A 1 99 ? 3.215 -10.781 2.572 1.00 98.44 99 ILE A C 1
ATOM 749 O O . ILE A 1 99 ? 2.414 -9.991 2.062 1.00 98.44 99 ILE A O 1
ATOM 753 N N . PRO A 1 100 ? 3.410 -12.010 2.058 1.00 98.31 100 PRO A N 1
ATOM 754 C CA . PRO A 1 100 ? 2.607 -12.513 0.955 1.00 98.31 100 PRO A CA 1
ATOM 755 C C . PRO A 1 100 ? 1.156 -12.721 1.389 1.00 98.31 100 PRO A C 1
ATOM 757 O O . PRO A 1 100 ? 0.882 -13.181 2.497 1.00 98.31 100 PRO A O 1
ATOM 760 N N . ILE A 1 101 ? 0.233 -12.410 0.486 1.00 98.44 101 ILE A N 1
ATOM 761 C CA . ILE A 1 101 ? -1.198 -12.678 0.644 1.00 98.44 101 ILE A CA 1
ATOM 762 C C . ILE A 1 101 ? -1.714 -13.570 -0.487 1.00 98.44 101 ILE A C 1
ATOM 764 O O . ILE A 1 101 ? -1.190 -13.554 -1.604 1.00 98.44 101 ILE A O 1
ATOM 768 N N . ASP A 1 102 ? -2.784 -14.305 -0.202 1.00 97.75 102 ASP A N 1
ATOM 769 C CA . ASP A 1 102 ? -3.508 -15.097 -1.192 1.00 97.75 102 ASP A CA 1
ATOM 770 C C . ASP A 1 102 ? -4.661 -14.272 -1.780 1.00 97.75 102 ASP A C 1
ATOM 772 O O . ASP A 1 102 ? -5.549 -13.817 -1.054 1.00 97.75 102 ASP A O 1
ATOM 776 N N . THR A 1 103 ? -4.691 -14.103 -3.104 1.00 97.56 103 THR A N 1
ATOM 777 C CA . THR A 1 103 ? -5.820 -13.446 -3.781 1.00 97.56 103 THR A CA 1
ATOM 778 C C . THR A 1 103 ? -7.124 -14.197 -3.495 1.00 97.56 103 THR A C 1
ATOM 780 O O . THR A 1 103 ? -7.177 -15.422 -3.571 1.00 97.56 103 THR A O 1
ATOM 783 N N . GLY A 1 104 ? -8.187 -13.463 -3.162 1.00 96.88 104 GLY A N 1
ATOM 784 C CA . GLY A 1 104 ? -9.490 -14.015 -2.791 1.00 96.88 104 GLY A CA 1
ATOM 785 C C . GLY A 1 104 ? -9.625 -14.421 -1.320 1.00 96.88 104 GLY A C 1
ATOM 786 O O . GLY A 1 104 ? -10.751 -14.629 -0.870 1.00 96.88 104 GLY A O 1
ATOM 787 N N . LYS A 1 105 ? -8.530 -14.493 -0.548 1.00 98.12 105 LYS A N 1
ATOM 788 C CA . LYS A 1 105 ? -8.591 -14.750 0.898 1.00 98.12 105 LYS A CA 1
ATOM 789 C C . LYS A 1 105 ? -8.504 -13.443 1.694 1.00 98.12 105 LYS A C 1
ATOM 791 O O . LYS A 1 105 ? -7.738 -12.550 1.320 1.00 98.12 105 LYS A O 1
ATOM 796 N N . PRO A 1 106 ? -9.278 -13.305 2.784 1.00 98.12 106 PRO A N 1
ATOM 797 C CA . PRO A 1 106 ? -9.161 -12.152 3.657 1.00 98.12 106 PRO A CA 1
ATOM 798 C C . PRO A 1 106 ? -7.855 -12.202 4.460 1.00 98.12 106 PRO A C 1
ATOM 800 O O . PRO A 1 106 ? -7.396 -13.273 4.859 1.00 98.12 106 PRO A O 1
ATOM 803 N N . PHE A 1 107 ? -7.285 -11.034 4.734 1.00 98.62 107 PHE A N 1
ATOM 804 C CA . PHE A 1 107 ? -6.188 -10.850 5.679 1.00 98.62 107 PHE A CA 1
ATOM 805 C C . PHE A 1 107 ? -6.427 -9.591 6.515 1.00 98.62 107 PHE A C 1
ATOM 807 O O . PHE A 1 107 ? -7.082 -8.647 6.072 1.00 98.62 107 PHE A O 1
ATOM 814 N N . MET A 1 108 ? -5.898 -9.582 7.737 1.00 98.19 108 MET A N 1
ATOM 815 C CA . MET A 1 108 ? -6.087 -8.479 8.675 1.00 98.19 108 MET A CA 1
ATOM 816 C C . MET A 1 108 ? -4.855 -7.587 8.721 1.00 98.19 108 MET A C 1
ATOM 818 O O . MET A 1 108 ? -3.736 -8.063 8.901 1.00 98.19 108 MET A O 1
ATOM 822 N N . VAL A 1 109 ? -5.082 -6.280 8.673 1.00 98.31 109 VAL A N 1
ATOM 823 C CA . VAL A 1 109 ? -4.149 -5.288 9.200 1.00 98.31 109 VAL A CA 1
ATOM 824 C C . VAL A 1 109 ? -4.825 -4.669 10.411 1.00 98.31 109 VAL A C 1
ATOM 826 O O . VAL A 1 109 ? -5.697 -3.817 10.263 1.00 98.31 109 VAL A O 1
ATOM 829 N N . LYS A 1 110 ? -4.457 -5.130 11.614 1.00 97.44 110 LYS A N 1
ATOM 830 C CA . LYS A 1 110 ? -5.105 -4.725 12.874 1.00 97.44 110 LYS A CA 1
ATOM 831 C C . LYS A 1 110 ? -6.642 -4.853 12.789 1.00 97.44 110 LYS A C 1
ATOM 833 O O . LYS A 1 110 ? -7.133 -5.974 12.762 1.00 97.44 110 LYS A O 1
ATOM 838 N N . ASP A 1 111 ? -7.390 -3.744 12.745 1.00 97.00 111 ASP A N 1
ATOM 839 C CA . ASP A 1 111 ? -8.867 -3.697 12.689 1.00 97.00 111 ASP A CA 1
ATOM 840 C C . ASP A 1 111 ? -9.441 -3.395 11.283 1.00 97.00 111 ASP A C 1
ATOM 842 O O . ASP A 1 111 ? -10.630 -3.082 11.138 1.00 97.00 111 ASP A O 1
ATOM 846 N N . LEU A 1 112 ? -8.605 -3.487 10.243 1.00 98.31 112 LEU A N 1
ATOM 847 C CA . LEU A 1 112 ? -9.002 -3.443 8.837 1.00 98.31 112 LEU A CA 1
ATOM 848 C C . LEU A 1 112 ? -8.848 -4.835 8.210 1.00 98.31 112 LEU A C 1
ATOM 850 O O . LEU A 1 112 ? -7.743 -5.374 8.145 1.00 98.31 112 LEU A O 1
ATOM 854 N N . GLU A 1 113 ? -9.945 -5.399 7.709 1.00 98.56 113 GLU A N 1
ATOM 855 C CA . GLU A 1 113 ? -9.919 -6.616 6.892 1.00 98.56 113 GLU A CA 1
ATOM 856 C C . GLU A 1 113 ? -9.773 -6.232 5.421 1.00 98.56 113 GLU A C 1
ATOM 858 O O . GLU A 1 113 ? -10.599 -5.486 4.894 1.00 98.56 113 GLU A O 1
ATOM 863 N N . PHE A 1 114 ? -8.767 -6.773 4.745 1.00 98.69 114 PHE A N 1
ATOM 864 C CA . PHE A 1 114 ? -8.564 -6.627 3.309 1.00 98.69 114 PHE A CA 1
ATOM 865 C C . PHE A 1 114 ? -8.861 -7.950 2.604 1.00 98.69 114 PHE A C 1
ATOM 867 O O . PHE A 1 114 ? -8.499 -9.020 3.079 1.00 98.69 114 PHE A O 1
ATOM 874 N N . THR A 1 115 ? -9.493 -7.896 1.436 1.00 98.62 115 THR A N 1
ATOM 875 C CA . THR A 1 115 ? -9.645 -9.043 0.532 1.00 98.62 115 THR A CA 1
ATOM 876 C C . THR A 1 115 ? -9.265 -8.608 -0.874 1.00 98.62 115 THR A C 1
ATOM 878 O O . THR A 1 115 ? -9.920 -7.738 -1.449 1.00 98.62 115 THR A O 1
ATOM 881 N N . ALA A 1 116 ? -8.208 -9.204 -1.422 1.00 98.12 116 ALA A N 1
ATOM 882 C CA . ALA A 1 116 ? -7.793 -8.959 -2.799 1.00 98.12 116 ALA A CA 1
ATOM 883 C C . ALA A 1 116 ? -8.744 -9.652 -3.783 1.00 98.12 116 ALA A C 1
ATOM 885 O O . ALA A 1 116 ? -9.113 -10.807 -3.568 1.00 98.12 116 ALA A O 1
ATOM 886 N N . PHE A 1 117 ? -9.088 -8.989 -4.882 1.00 97.19 117 PHE A N 1
ATOM 887 C CA . PHE A 1 117 ? -9.815 -9.582 -6.006 1.00 97.19 117 PHE A CA 1
ATOM 888 C C . PHE A 1 117 ? -9.093 -9.262 -7.319 1.00 97.19 117 PHE A C 1
ATOM 890 O O . PHE A 1 117 ? -8.558 -8.163 -7.452 1.00 97.19 117 PHE A O 1
ATOM 897 N N . PRO A 1 118 ? -9.041 -10.198 -8.282 1.00 96.31 118 PRO A N 1
ATOM 898 C CA . PRO A 1 118 ? -8.338 -9.971 -9.538 1.00 96.31 118 PRO A CA 1
ATOM 899 C C . PRO A 1 118 ? -9.022 -8.875 -10.358 1.00 96.31 118 PRO A C 1
ATOM 901 O O . PRO A 1 118 ? -10.252 -8.776 -10.367 1.00 96.31 118 PRO A O 1
ATOM 904 N N . VAL A 1 119 ? -8.225 -8.091 -11.078 1.00 94.81 119 VAL A N 1
ATOM 905 C CA . VAL A 1 119 ? -8.715 -7.109 -12.053 1.00 94.81 119 VAL A CA 1
ATOM 906 C C . VAL A 1 119 ? -8.073 -7.350 -13.422 1.00 94.81 119 VAL A C 1
ATOM 908 O O . VAL A 1 119 ? -6.956 -7.859 -13.478 1.00 94.81 119 VAL A O 1
ATOM 911 N N . PRO A 1 120 ? -8.755 -7.041 -14.538 1.00 90.44 120 PRO A N 1
ATOM 912 C CA . PRO A 1 120 ? -8.119 -7.065 -15.849 1.00 90.44 120 PRO A CA 1
ATOM 913 C C . PRO A 1 120 ? -7.180 -5.859 -15.962 1.00 90.44 120 PRO A C 1
ATOM 915 O O . PRO A 1 120 ? -7.652 -4.727 -15.893 1.00 90.44 120 PRO A O 1
ATOM 918 N N . HIS A 1 121 ? -5.878 -6.121 -16.093 1.00 88.81 121 HIS A N 1
ATOM 919 C CA . HIS A 1 121 ? -4.831 -5.133 -16.371 1.00 88.81 121 HIS A CA 1
ATOM 920 C C . HIS A 1 121 ? -3.564 -5.833 -16.868 1.00 88.81 121 HIS A C 1
ATOM 922 O O . HIS A 1 121 ? -3.376 -7.026 -16.608 1.00 88.81 121 HIS A O 1
ATOM 928 N N . ASP A 1 122 ? -2.678 -5.118 -17.554 1.00 87.75 122 ASP A N 1
ATOM 929 C CA . ASP A 1 122 ? -1.434 -5.652 -18.112 1.00 87.75 122 ASP A CA 1
ATOM 930 C C . ASP A 1 122 ? -0.287 -5.737 -17.087 1.00 87.75 122 ASP A C 1
ATOM 932 O O . ASP A 1 122 ? 0.835 -5.322 -17.348 1.00 87.75 122 ASP A O 1
ATOM 936 N N . ALA A 1 123 ? -0.556 -6.364 -15.938 1.00 87.38 123 ALA A N 1
ATOM 937 C CA . ALA A 1 123 ? 0.427 -6.655 -14.892 1.00 87.38 123 ALA A CA 1
ATOM 938 C C . ALA A 1 123 ? 0.477 -8.161 -14.559 1.00 87.38 123 ALA A C 1
ATOM 940 O O . ALA A 1 123 ? -0.380 -8.946 -14.971 1.00 87.38 123 ALA A O 1
ATOM 941 N N . ALA A 1 124 ? 1.465 -8.605 -13.780 1.00 86.25 124 ALA A N 1
ATOM 942 C CA . ALA A 1 124 ? 1.690 -10.030 -13.519 1.00 86.25 124 ALA A CA 1
ATOM 943 C C . ALA A 1 124 ? 0.567 -10.715 -12.719 1.00 86.25 124 ALA A C 1
ATOM 945 O O . ALA A 1 124 ? 0.307 -11.913 -12.899 1.00 86.25 124 ALA A O 1
ATOM 946 N N . SER A 1 125 ? -0.046 -9.984 -11.784 1.00 93.19 125 SER A N 1
ATOM 947 C CA . SER A 1 125 ? -1.197 -10.434 -10.988 1.00 93.19 125 SER A CA 1
ATOM 948 C C . SER A 1 125 ? -1.919 -9.249 -10.334 1.00 93.19 125 SER A C 1
ATOM 950 O O . SER A 1 125 ? -1.910 -9.136 -9.106 1.00 93.19 125 SER A O 1
ATOM 952 N N . PRO A 1 126 ? -2.515 -8.344 -11.120 1.00 95.88 126 PRO A N 1
ATOM 953 C CA . PRO A 1 126 ? -3.137 -7.141 -10.595 1.00 95.88 126 PRO A CA 1
ATOM 954 C C . PRO A 1 126 ? -4.392 -7.457 -9.790 1.00 95.88 126 PRO A C 1
ATOM 956 O O . PRO A 1 126 ? -5.209 -8.308 -10.160 1.00 95.88 126 PRO A O 1
ATOM 959 N N . VAL A 1 127 ? -4.539 -6.759 -8.666 1.00 98.00 127 VAL A N 1
ATOM 960 C CA . VAL A 1 127 ? -5.695 -6.900 -7.784 1.00 98.00 127 VAL A CA 1
ATOM 961 C C . VAL A 1 127 ? -6.268 -5.547 -7.384 1.00 98.00 127 VAL A C 1
ATOM 963 O O . VAL A 1 127 ? -5.541 -4.587 -7.151 1.00 98.00 127 VAL A O 1
ATOM 966 N N . GLY A 1 128 ? -7.588 -5.496 -7.242 1.00 97.88 128 GLY A N 1
ATOM 967 C CA . GLY A 1 128 ? -8.256 -4.519 -6.395 1.00 97.88 128 GLY A CA 1
ATOM 968 C C . GLY A 1 128 ? -8.397 -5.060 -4.972 1.00 97.88 128 GLY A C 1
ATOM 969 O O . GLY A 1 128 ? -8.178 -6.246 -4.710 1.00 97.88 128 GLY A O 1
ATOM 970 N N . TYR A 1 129 ? -8.806 -4.201 -4.043 1.00 98.56 129 TYR A N 1
ATOM 971 C CA . TYR A 1 129 ? -9.051 -4.583 -2.655 1.00 98.56 129 TYR A CA 1
ATOM 972 C C . TYR A 1 129 ? -10.450 -4.200 -2.204 1.00 98.56 129 TYR A C 1
ATOM 974 O O . TYR A 1 129 ? -10.925 -3.090 -2.432 1.00 98.56 129 TYR A O 1
ATOM 982 N N . VAL A 1 130 ? -11.103 -5.121 -1.507 1.00 98.31 130 VAL A N 1
ATOM 983 C CA . VAL A 1 130 ? -12.243 -4.824 -0.644 1.00 98.31 130 VAL A CA 1
ATOM 984 C C . VAL A 1 130 ? -11.719 -4.654 0.774 1.00 98.31 130 VAL A C 1
ATOM 986 O O . VAL A 1 130 ? -11.014 -5.528 1.267 1.00 98.31 130 VAL A O 1
ATOM 989 N N . VAL A 1 131 ? -12.097 -3.562 1.432 1.00 98.44 131 VAL A N 1
ATOM 990 C CA . VAL A 1 131 ? -11.728 -3.248 2.813 1.00 98.44 131 VAL A CA 1
ATOM 991 C C . VAL A 1 131 ? -12.980 -3.214 3.678 1.00 98.44 131 VAL A C 1
ATOM 993 O O . VAL A 1 131 ? -13.965 -2.557 3.324 1.00 98.44 131 VAL A O 1
ATOM 996 N N . ARG A 1 132 ? -12.959 -3.918 4.811 1.00 98.00 132 ARG A N 1
ATOM 997 C CA . ARG A 1 132 ? -14.040 -3.918 5.803 1.00 98.00 132 ARG A CA 1
ATOM 998 C C . ARG A 1 132 ? -13.547 -3.449 7.165 1.00 98.00 132 ARG A C 1
ATOM 1000 O O . ARG A 1 132 ? -12.459 -3.811 7.603 1.00 98.00 132 ARG A O 1
ATOM 1007 N N . SER A 1 133 ? -14.377 -2.663 7.847 1.00 96.75 133 SER A N 1
ATOM 1008 C CA . SER A 1 133 ? -14.158 -2.254 9.238 1.00 96.75 133 SER A CA 1
ATOM 1009 C C . SER A 1 133 ? -15.467 -1.799 9.875 1.00 96.75 133 SER A C 1
ATOM 1011 O O . SER A 1 133 ? -16.162 -0.955 9.307 1.00 96.75 133 SER A O 1
ATOM 1013 N N . ASN A 1 134 ? -15.799 -2.334 11.054 1.00 92.19 134 ASN A N 1
ATOM 1014 C CA . ASN A 1 134 ? -16.975 -1.942 11.847 1.00 92.19 134 ASN A CA 1
ATOM 1015 C C . ASN A 1 134 ? -18.287 -1.887 11.034 1.00 92.19 134 ASN A C 1
ATOM 1017 O O . ASN A 1 134 ? -19.008 -0.894 11.065 1.00 92.19 134 ASN A O 1
ATOM 1021 N N . GLY A 1 135 ? -18.567 -2.930 10.243 1.00 90.69 135 GLY A N 1
ATOM 1022 C CA . GLY A 1 135 ? -19.774 -3.023 9.407 1.00 90.69 135 GLY A CA 1
ATOM 1023 C C . GLY A 1 135 ? -19.753 -2.184 8.120 1.00 90.69 135 GLY A C 1
ATOM 1024 O O . GLY A 1 135 ? -20.631 -2.347 7.278 1.00 90.69 135 GLY A O 1
ATOM 1025 N N . VAL A 1 136 ? -18.741 -1.334 7.916 1.00 95.25 136 VAL A N 1
ATOM 1026 C CA . VAL A 1 136 ? -18.551 -0.570 6.675 1.00 95.25 136 VAL A CA 1
ATOM 1027 C C . VAL A 1 136 ? -17.676 -1.365 5.710 1.00 95.25 136 VAL A C 1
ATOM 1029 O O . VAL A 1 136 ? -16.668 -1.946 6.113 1.00 95.25 136 VAL A O 1
ATOM 1032 N N . LYS A 1 137 ? -18.040 -1.355 4.424 1.00 96.56 137 LYS A N 1
ATOM 1033 C CA . LYS A 1 137 ? -17.301 -1.991 3.327 1.00 96.56 137 LYS A CA 1
ATOM 1034 C C . LYS A 1 137 ? -16.995 -0.959 2.242 1.00 96.56 137 LYS A C 1
ATOM 1036 O O . LYS A 1 137 ? -17.893 -0.237 1.824 1.00 96.56 137 LYS A O 1
ATOM 1041 N N . ALA A 1 138 ? -15.757 -0.927 1.764 1.00 97.44 138 ALA A N 1
ATOM 1042 C CA . ALA A 1 138 ? -15.331 -0.119 0.624 1.00 97.44 138 ALA A CA 1
ATOM 1043 C C . ALA A 1 138 ? -14.511 -0.966 -0.354 1.00 97.44 138 ALA A C 1
ATOM 1045 O O . ALA A 1 138 ? -13.861 -1.923 0.056 1.00 97.44 138 ALA A O 1
ATOM 1046 N N . GLY A 1 139 ? -14.556 -0.632 -1.641 1.00 96.38 139 GLY A N 1
ATOM 1047 C CA . GLY A 1 139 ? -13.733 -1.258 -2.673 1.00 96.38 139 GLY A CA 1
ATOM 1048 C C . GLY A 1 139 ? -12.823 -0.228 -3.331 1.00 96.38 139 GLY A C 1
ATOM 1049 O O . GLY A 1 139 ? -13.243 0.905 -3.548 1.00 96.38 139 GLY A O 1
ATOM 1050 N N . ILE A 1 140 ? -11.599 -0.630 -3.657 1.00 96.31 140 ILE A N 1
ATOM 1051 C CA . ILE A 1 140 ? -10.682 0.111 -4.519 1.00 96.31 140 ILE A CA 1
ATOM 1052 C C . ILE A 1 140 ? -10.249 -0.794 -5.666 1.00 96.31 140 ILE A C 1
ATOM 1054 O 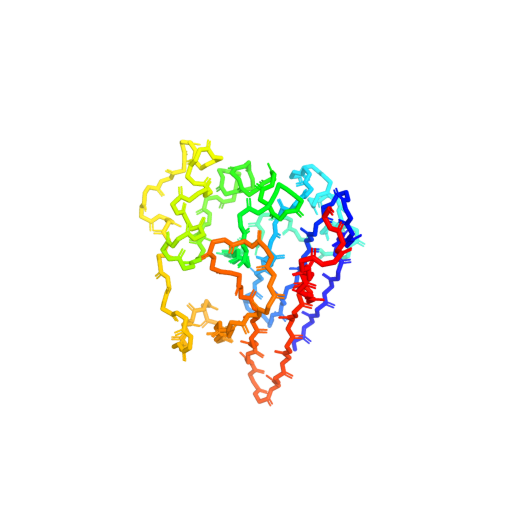O . ILE A 1 140 ? -9.820 -1.927 -5.455 1.00 96.31 140 ILE A O 1
ATOM 1058 N N . ALA A 1 141 ? -10.388 -0.280 -6.880 1.00 93.75 141 ALA A N 1
ATOM 1059 C CA . ALA A 1 141 ? -9.875 -0.885 -8.092 1.00 93.75 141 ALA A CA 1
ATOM 1060 C C . ALA A 1 141 ? -9.275 0.236 -8.936 1.00 93.75 141 ALA A C 1
ATOM 1062 O O . ALA A 1 141 ? -9.981 1.164 -9.331 1.00 93.75 141 ALA A O 1
ATOM 1063 N N . THR A 1 142 ? -7.969 0.166 -9.145 1.00 89.38 142 THR A N 1
ATOM 1064 C CA . THR A 1 142 ? -7.233 1.014 -10.081 1.00 89.38 142 THR A CA 1
ATOM 1065 C C . THR A 1 142 ? -6.907 0.195 -11.317 1.00 89.38 142 THR A C 1
ATOM 1067 O O . THR A 1 142 ? -6.944 -1.033 -11.254 1.00 89.38 142 THR A O 1
ATOM 1070 N N . ASP A 1 143 ? -6.599 0.879 -12.415 1.00 89.69 143 ASP A N 1
ATOM 1071 C CA . ASP A 1 143 ? -6.144 0.257 -13.653 1.00 89.69 143 ASP A CA 1
ATOM 1072 C C . ASP A 1 143 ? -7.053 -0.880 -14.138 1.00 89.69 143 ASP A C 1
ATOM 1074 O O . ASP A 1 143 ? -6.693 -2.050 -14.162 1.00 89.69 143 ASP A O 1
ATOM 1078 N N . LEU A 1 144 ? -8.290 -0.528 -14.488 1.00 86.06 144 LEU A N 1
ATOM 1079 C CA . LEU A 1 144 ? -9.256 -1.470 -15.043 1.00 86.06 144 LEU A CA 1
ATOM 1080 C C . LEU A 1 144 ? -9.239 -1.388 -16.566 1.00 86.06 144 LEU A C 1
ATOM 1082 O O . LEU A 1 144 ? -9.725 -0.413 -17.140 1.00 86.06 144 LEU A O 1
ATOM 1086 N N . GLY A 1 145 ? -8.735 -2.422 -17.231 1.00 82.25 145 GLY A N 1
ATOM 1087 C CA . GLY A 1 145 ? -8.734 -2.466 -18.686 1.00 82.25 145 GLY A CA 1
ATOM 1088 C C . GLY A 1 145 ? -8.092 -3.713 -19.275 1.00 82.25 145 GLY A C 1
ATOM 1089 O O . GLY A 1 145 ? -7.328 -4.429 -18.642 1.00 82.25 145 GLY A O 1
ATOM 1090 N N . TYR A 1 146 ? -8.404 -3.977 -20.537 1.00 73.69 146 TYR A N 1
ATOM 1091 C CA . TYR A 1 146 ? -7.706 -4.977 -21.333 1.00 73.69 146 TYR A CA 1
ATOM 1092 C C . TYR A 1 146 ? -7.217 -4.310 -22.613 1.00 73.69 146 TYR A C 1
ATOM 1094 O O . TYR A 1 146 ? -7.972 -3.618 -23.297 1.00 73.69 146 TYR A O 1
ATOM 1102 N N . THR A 1 147 ? -5.948 -4.511 -22.948 1.00 68.75 147 THR A N 1
ATOM 1103 C CA . THR A 1 147 ? -5.445 -4.178 -24.278 1.00 68.75 147 THR A CA 1
ATOM 1104 C C . THR A 1 147 ? -5.920 -5.259 -25.246 1.00 68.75 147 THR A C 1
ATOM 1106 O O . THR A 1 147 ? -5.802 -6.456 -24.983 1.00 68.75 147 THR A O 1
ATOM 1109 N N . THR A 1 148 ? -6.527 -4.853 -26.361 1.00 75.19 148 THR A N 1
ATOM 1110 C CA . THR A 1 148 ? -6.900 -5.796 -27.423 1.00 75.19 148 THR A CA 1
ATOM 1111 C C . THR A 1 148 ? -5.779 -5.910 -28.439 1.00 75.19 148 THR A C 1
ATOM 1113 O O . THR A 1 148 ? -5.001 -4.977 -28.637 1.00 75.19 148 THR A O 1
ATOM 1116 N N . ASN A 1 149 ? -5.744 -7.029 -29.160 1.00 73.06 149 ASN A N 1
ATOM 1117 C CA . ASN A 1 149 ? -4.782 -7.245 -30.243 1.00 73.06 149 ASN A CA 1
ATOM 1118 C C . ASN A 1 149 ? -4.929 -6.248 -31.410 1.00 73.06 149 ASN A C 1
ATOM 1120 O O . ASN A 1 149 ? -4.050 -6.197 -32.257 1.00 73.06 149 ASN A O 1
ATOM 1124 N N . LEU A 1 150 ? -6.019 -5.474 -31.465 1.00 74.31 150 LEU A N 1
ATOM 1125 C CA . LEU A 1 150 ? -6.256 -4.453 -32.492 1.00 74.31 150 LEU A CA 1
ATOM 1126 C C . LEU A 1 150 ? -5.586 -3.106 -32.175 1.00 74.31 150 LEU A C 1
ATOM 1128 O O . LEU A 1 150 ? -5.512 -2.251 -33.049 1.00 74.31 150 LEU A O 1
ATOM 1132 N N . VAL A 1 151 ? -5.138 -2.899 -30.933 1.00 63.75 151 VAL A N 1
ATOM 1133 C CA . VAL A 1 151 ? -4.512 -1.645 -30.464 1.00 63.75 151 VAL A CA 1
ATOM 1134 C C . VAL A 1 151 ? -2.978 -1.703 -30.577 1.00 63.75 151 VAL A C 1
ATOM 1136 O O . VAL A 1 151 ? -2.290 -0.767 -30.177 1.00 63.75 151 VAL A O 1
ATOM 1139 N N . ARG A 1 152 ? -2.428 -2.797 -31.115 1.00 50.50 152 ARG A N 1
ATOM 1140 C CA . ARG A 1 152 ? -0.988 -3.060 -31.180 1.00 50.50 152 ARG A CA 1
ATOM 1141 C C . ARG A 1 152 ? -0.382 -2.744 -32.540 1.00 50.50 152 ARG A C 1
ATOM 1143 O O . ARG A 1 152 ? -1.049 -3.032 -33.555 1.00 50.50 152 ARG A O 1
#